Protein AF-A0A963ECD0-F1 (afdb_monomer_lite)

Structure (mmCIF, N/CA/C/O backbone):
data_AF-A0A963ECD0-F1
#
_entry.id   AF-A0A963ECD0-F1
#
loop_
_atom_site.group_PDB
_atom_site.id
_atom_site.type_symbol
_atom_site.label_atom_id
_atom_site.label_alt_id
_atom_site.label_comp_id
_atom_site.label_asym_id
_atom_site.label_entity_id
_atom_site.label_seq_id
_atom_site.pdbx_PDB_ins_code
_atom_site.Cartn_x
_atom_site.Cartn_y
_atom_site.Cartn_z
_atom_site.occupancy
_atom_site.B_iso_or_equiv
_atom_site.auth_seq_id
_atom_site.auth_comp_id
_atom_site.auth_asym_id
_atom_site.auth_atom_id
_atom_site.pdbx_PDB_model_num
ATOM 1 N N . MET A 1 1 ? 5.162 -23.073 -19.848 1.00 59.88 1 MET A N 1
ATOM 2 C CA . MET A 1 1 ? 5.578 -21.737 -19.357 1.00 59.88 1 MET A CA 1
ATOM 3 C C . MET A 1 1 ? 4.551 -20.652 -19.685 1.00 59.88 1 MET A C 1
ATOM 5 O O . MET A 1 1 ? 4.220 -19.897 -18.786 1.00 59.88 1 MET A O 1
ATOM 9 N N . LEU A 1 2 ? 3.978 -20.628 -20.901 1.00 69.50 2 LEU A N 1
ATOM 10 C CA . LEU A 1 2 ? 2.920 -19.679 -21.298 1.00 69.50 2 LEU A CA 1
ATOM 11 C C . LEU 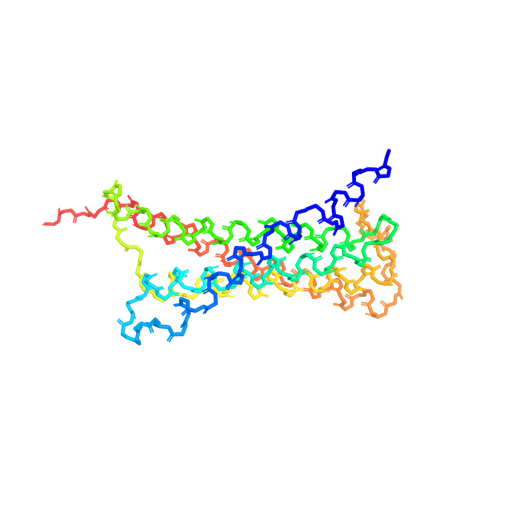A 1 2 ? 1.736 -19.631 -20.313 1.00 69.50 2 LEU A C 1
ATOM 13 O O . LEU A 1 2 ? 1.389 -18.556 -19.846 1.00 69.50 2 LEU A O 1
ATOM 17 N N . TRP A 1 3 ? 1.184 -20.775 -19.904 1.00 73.75 3 TRP A N 1
ATOM 18 C CA . TRP A 1 3 ? 0.010 -20.847 -19.016 1.00 73.75 3 TRP A CA 1
ATOM 19 C C . TRP A 1 3 ? 0.119 -20.038 -17.711 1.00 73.75 3 TRP A C 1
ATOM 21 O O . TRP A 1 3 ? -0.863 -19.447 -17.277 1.00 73.75 3 TRP A O 1
ATOM 31 N N . LEU A 1 4 ? 1.310 -19.962 -17.107 1.00 74.38 4 LEU A N 1
ATOM 32 C CA . LEU A 1 4 ? 1.540 -19.184 -15.883 1.00 74.38 4 LEU A CA 1
ATOM 33 C C . LEU A 1 4 ? 1.516 -17.674 -16.156 1.00 74.38 4 LEU A C 1
ATOM 35 O O . LEU A 1 4 ? 0.975 -16.915 -15.360 1.00 74.38 4 LEU A O 1
ATOM 39 N N . THR A 1 5 ? 2.044 -17.237 -17.300 1.00 69.69 5 THR A N 1
ATOM 40 C CA . THR A 1 5 ? 1.975 -15.835 -17.733 1.00 69.69 5 THR A CA 1
ATOM 41 C C . THR A 1 5 ? 0.533 -15.421 -18.012 1.00 69.69 5 THR A C 1
ATOM 43 O O . THR A 1 5 ? 0.104 -14.365 -17.560 1.00 69.69 5 THR A O 1
ATOM 46 N N . TRP A 1 6 ? -0.242 -16.282 -18.678 1.00 74.69 6 TRP A N 1
ATOM 47 C CA . TRP A 1 6 ? -1.670 -16.052 -18.910 1.00 74.69 6 TRP A CA 1
ATOM 48 C C . TRP A 1 6 ? -2.460 -16.004 -17.597 1.00 74.69 6 TRP A C 1
ATOM 50 O O . TRP A 1 6 ? -3.314 -15.140 -17.424 1.00 74.69 6 TRP A O 1
ATOM 60 N N . LEU A 1 7 ? -2.139 -16.872 -16.634 1.00 75.31 7 LEU A N 1
ATOM 61 C CA . LEU A 1 7 ? -2.738 -16.829 -15.299 1.00 75.31 7 LEU A CA 1
ATOM 62 C C . LEU A 1 7 ? -2.445 -15.500 -14.578 1.00 75.31 7 LEU A C 1
ATOM 64 O O . LEU A 1 7 ? -3.349 -14.938 -13.964 1.00 75.31 7 LEU A O 1
ATOM 68 N N . MET A 1 8 ? -1.216 -14.983 -14.672 1.00 70.25 8 MET A N 1
ATOM 69 C CA . MET A 1 8 ? -0.842 -13.692 -14.076 1.00 70.25 8 MET A CA 1
ATOM 70 C C . MET A 1 8 ? -1.506 -12.499 -14.775 1.00 70.25 8 MET A C 1
ATOM 72 O O . MET A 1 8 ? -1.932 -11.564 -14.105 1.00 70.25 8 MET A O 1
ATOM 76 N N . GLN A 1 9 ? -1.613 -12.531 -16.105 1.00 68.31 9 GLN A N 1
ATOM 77 C CA . GLN A 1 9 ? -2.217 -11.449 -16.886 1.00 68.31 9 GLN A CA 1
ATOM 78 C C . GLN A 1 9 ? -3.748 -11.420 -16.761 1.00 68.31 9 GLN A C 1
ATOM 80 O O . GLN A 1 9 ? -4.323 -10.352 -16.581 1.00 68.31 9 GLN A O 1
ATOM 85 N N . TYR A 1 10 ? -4.411 -12.580 -16.823 1.00 71.38 10 TYR A N 1
ATOM 86 C CA . TYR A 1 10 ? -5.871 -12.666 -16.968 1.00 71.38 10 TYR A CA 1
ATOM 87 C C . TYR A 1 10 ? -6.587 -13.317 -15.779 1.00 71.38 10 TYR A C 1
ATOM 89 O O . TYR A 1 10 ? -7.739 -12.991 -15.506 1.00 71.38 10 TYR A O 1
ATOM 97 N N . GLY A 1 11 ? -5.940 -14.239 -15.062 1.00 67.88 11 GLY A N 1
ATOM 98 C CA . GLY A 1 11 ? -6.617 -15.102 -14.089 1.00 67.88 11 GLY A CA 1
ATOM 99 C C . GLY A 1 11 ? -7.122 -14.363 -12.850 1.00 67.88 11 GLY A C 1
ATOM 100 O O . GLY A 1 11 ? -8.321 -14.328 -12.583 1.00 67.88 11 GLY A O 1
ATOM 101 N N . GLY A 1 12 ? -6.210 -13.766 -12.079 1.00 65.62 12 GLY A N 1
ATOM 102 C CA . GLY A 1 12 ? -6.556 -13.167 -10.782 1.00 65.62 12 GLY A CA 1
ATOM 103 C C . GLY A 1 12 ? -7.357 -11.863 -10.880 1.00 65.62 12 GLY A C 1
ATOM 104 O O . GLY A 1 12 ? -8.257 -11.626 -10.076 1.00 65.62 12 GLY A O 1
ATOM 105 N N . GLY A 1 13 ? -7.050 -11.022 -11.873 1.00 65.12 13 GLY A N 1
ATOM 106 C CA . GLY A 1 13 ? -7.646 -9.689 -12.020 1.00 65.12 13 GLY A CA 1
ATOM 107 C C . GLY A 1 13 ? -9.113 -9.714 -12.457 1.00 65.12 13 GLY A C 1
ATOM 108 O O . GLY A 1 13 ? -9.935 -8.992 -11.895 1.00 65.12 13 GLY A O 1
ATOM 109 N N . ILE A 1 14 ? -9.460 -10.578 -13.419 1.00 69.00 14 ILE A N 1
ATOM 110 C CA . ILE A 1 14 ? -10.826 -10.673 -13.960 1.00 69.00 14 ILE A CA 1
ATOM 111 C C . ILE A 1 14 ? -11.782 -11.271 -12.922 1.00 69.00 14 ILE A C 1
ATOM 113 O O . ILE A 1 14 ? -12.894 -10.777 -12.759 1.00 69.00 14 ILE A O 1
ATOM 117 N N . ALA A 1 15 ? -11.344 -12.285 -12.170 1.00 67.69 15 ALA A N 1
ATOM 118 C CA . ALA A 1 15 ? -12.173 -12.937 -11.156 1.00 67.69 15 ALA A CA 1
ATOM 119 C C . ALA A 1 15 ? -12.553 -12.009 -9.985 1.00 67.69 15 ALA A C 1
ATOM 121 O O . ALA A 1 15 ? -13.617 -12.170 -9.389 1.00 67.69 15 ALA A O 1
ATOM 122 N N . ALA A 1 16 ? -11.714 -11.021 -9.661 1.00 70.75 16 ALA A N 1
ATOM 123 C CA . ALA A 1 16 ? -11.987 -10.064 -8.589 1.00 70.75 16 ALA A CA 1
ATOM 124 C C . ALA A 1 16 ? -12.915 -8.909 -9.015 1.00 70.75 16 ALA A C 1
ATOM 126 O O . ALA A 1 16 ? -13.514 -8.257 -8.156 1.00 70.75 16 ALA A O 1
ATOM 127 N N . LEU A 1 17 ? -13.054 -8.657 -10.323 1.00 74.25 17 LEU A N 1
ATOM 128 C CA . LEU A 1 17 ? -13.824 -7.534 -10.864 1.00 74.25 17 LEU A CA 1
ATOM 129 C C . LEU A 1 17 ? -15.309 -7.564 -10.441 1.00 74.25 17 LEU A C 1
ATOM 131 O O . LEU A 1 17 ? -15.789 -6.539 -9.957 1.00 74.25 17 LEU A O 1
ATOM 135 N N . PRO A 1 18 ? -16.044 -8.697 -10.516 1.00 77.44 18 PRO A N 1
ATOM 136 C CA . PRO A 1 18 ? -17.441 -8.745 -10.080 1.00 77.44 18 PRO A CA 1
ATOM 137 C C . PRO A 1 18 ? -17.610 -8.420 -8.592 1.00 77.44 18 PRO A C 1
ATOM 139 O O . PRO A 1 18 ? -18.542 -7.713 -8.215 1.00 77.44 18 PRO A O 1
ATOM 142 N N . MET A 1 19 ? -16.681 -8.886 -7.749 1.00 73.12 19 MET A N 1
ATOM 143 C CA . MET A 1 19 ? -16.694 -8.603 -6.312 1.00 73.12 19 MET A CA 1
ATOM 144 C C . MET A 1 19 ? -16.448 -7.115 -6.037 1.00 73.12 19 MET A C 1
ATOM 146 O O . MET A 1 19 ? -17.155 -6.510 -5.236 1.00 73.12 19 MET A O 1
ATOM 150 N N . ALA A 1 20 ? -15.487 -6.499 -6.732 1.00 75.69 20 ALA A N 1
ATOM 151 C CA . ALA A 1 20 ? -15.221 -5.068 -6.610 1.00 75.69 20 ALA A CA 1
ATOM 152 C C . ALA A 1 20 ? -16.429 -4.219 -7.044 1.00 75.69 20 AL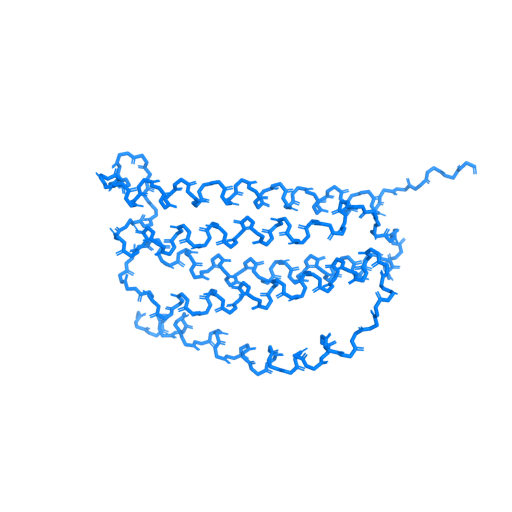A A C 1
ATOM 154 O O . ALA A 1 20 ? -16.804 -3.282 -6.339 1.00 75.69 20 ALA A O 1
ATOM 155 N N . LEU A 1 21 ? -17.079 -4.577 -8.159 1.00 78.44 21 LEU A N 1
ATOM 156 C CA . LEU A 1 21 ? -18.277 -3.892 -8.657 1.00 78.44 21 LEU A CA 1
ATOM 157 C C . LEU A 1 21 ? -19.453 -3.996 -7.673 1.00 78.44 21 LEU A C 1
ATOM 159 O O . LEU A 1 21 ? -20.139 -3.003 -7.435 1.00 78.44 21 LEU A O 1
ATOM 163 N N . ALA A 1 22 ? -19.647 -5.158 -7.041 1.00 79.19 22 ALA A N 1
ATOM 164 C CA . ALA A 1 22 ? -20.700 -5.368 -6.045 1.00 79.19 22 ALA A CA 1
ATOM 165 C C . ALA A 1 22 ? -20.537 -4.495 -4.784 1.00 79.19 22 ALA A C 1
ATOM 167 O O . ALA A 1 22 ? -21.517 -4.214 -4.094 1.00 79.19 22 ALA A O 1
ATOM 168 N N . LEU A 1 23 ? -19.318 -4.031 -4.485 1.00 78.38 23 LEU A N 1
ATOM 169 C CA . LEU A 1 23 ? -19.030 -3.185 -3.324 1.00 78.38 23 LEU A CA 1
ATOM 170 C C . LEU A 1 23 ? -19.241 -1.687 -3.590 1.00 78.38 23 LEU A C 1
ATOM 172 O O . LEU A 1 23 ? -19.362 -0.921 -2.634 1.00 78.38 23 LEU A O 1
ATOM 176 N N . ILE A 1 24 ? -19.337 -1.255 -4.854 1.00 75.88 24 ILE A N 1
ATOM 177 C CA . ILE A 1 24 ? -19.513 0.160 -5.228 1.00 75.88 24 ILE A CA 1
ATOM 178 C C . ILE A 1 24 ? -20.742 0.797 -4.541 1.00 75.88 24 ILE A C 1
ATOM 180 O O . ILE A 1 24 ? -20.579 1.849 -3.914 1.00 75.88 24 ILE A O 1
ATOM 184 N N . PRO A 1 25 ? -21.947 0.185 -4.545 1.00 73.25 25 PRO A N 1
ATOM 185 C CA . PRO A 1 25 ? -23.123 0.762 -3.884 1.00 73.25 25 PRO A CA 1
ATOM 186 C C . PRO A 1 25 ? -22.954 0.932 -2.365 1.00 73.25 25 PRO A C 1
ATOM 188 O O . PRO A 1 25 ? -23.494 1.873 -1.778 1.00 73.25 25 PRO A O 1
ATOM 191 N N . ALA A 1 26 ? -22.165 0.061 -1.721 1.00 73.12 26 ALA A N 1
ATOM 192 C CA . ALA A 1 26 ? -21.941 0.095 -0.276 1.00 73.12 26 ALA A CA 1
ATOM 193 C C . ALA A 1 26 ? -21.180 1.354 0.178 1.00 73.12 26 ALA A C 1
ATOM 195 O O . ALA A 1 26 ? -21.355 1.797 1.315 1.00 73.12 26 ALA A O 1
ATOM 196 N N . PHE A 1 27 ? -20.382 1.970 -0.702 1.00 70.00 27 PHE A N 1
ATOM 197 C CA . PHE A 1 27 ? -19.692 3.228 -0.407 1.00 70.00 27 PHE A CA 1
ATOM 198 C C . PHE A 1 27 ? -20.626 4.446 -0.442 1.00 70.00 27 PHE A C 1
ATOM 200 O O . PHE A 1 27 ? -20.435 5.371 0.348 1.00 70.00 27 PHE A O 1
ATOM 207 N N . PHE A 1 28 ? -21.664 4.436 -1.284 1.00 71.75 28 PHE A N 1
ATOM 208 C CA . PHE A 1 28 ? -22.615 5.549 -1.411 1.00 71.75 28 PHE A CA 1
ATOM 209 C C . PHE A 1 28 ? -23.706 5.552 -0.328 1.00 71.75 28 PHE A C 1
ATOM 211 O O . PH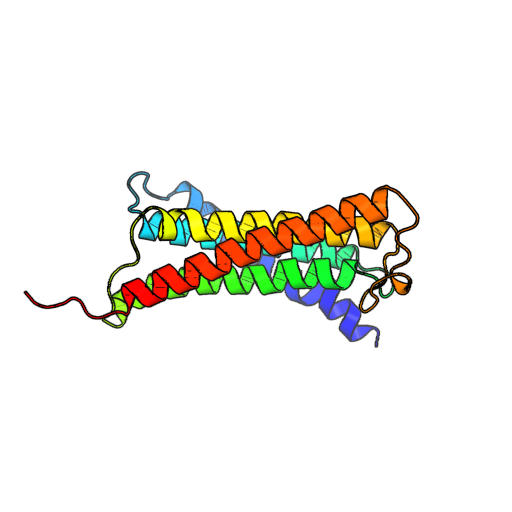E A 1 28 ? -24.190 6.616 0.051 1.00 71.75 28 PHE A O 1
ATOM 218 N N . GLY A 1 29 ? -24.059 4.387 0.228 1.00 64.50 29 GLY A N 1
ATOM 219 C CA . GLY A 1 29 ? -25.022 4.266 1.338 1.00 64.50 29 GLY A CA 1
ATOM 220 C C . GLY A 1 29 ? -24.426 4.476 2.739 1.00 64.50 29 GLY A C 1
ATOM 221 O O . GLY A 1 29 ? -25.121 4.364 3.752 1.00 64.50 29 GLY A O 1
ATOM 222 N N . ALA A 1 30 ? -23.123 4.739 2.837 1.00 66.31 30 ALA A N 1
ATOM 223 C CA . ALA A 1 30 ? -22.393 4.678 4.093 1.00 66.31 30 ALA A CA 1
ATOM 224 C C . ALA A 1 30 ? -22.628 5.927 4.976 1.00 66.31 30 ALA A C 1
ATOM 226 O O . ALA A 1 30 ? -22.327 7.054 4.586 1.00 66.31 30 ALA A O 1
ATOM 227 N N . ARG A 1 31 ? -23.116 5.744 6.218 1.00 65.88 31 ARG A N 1
ATOM 228 C CA . ARG A 1 31 ? -23.392 6.854 7.167 1.00 65.88 31 ARG A CA 1
ATOM 229 C C . ARG A 1 31 ? -22.173 7.773 7.388 1.00 65.88 31 ARG A C 1
ATOM 231 O O . ARG A 1 31 ? -21.054 7.274 7.550 1.00 65.88 31 ARG A O 1
ATOM 238 N N . LYS A 1 32 ? -22.418 9.095 7.462 1.00 62.84 32 LYS A N 1
ATOM 239 C CA . LYS A 1 32 ? -21.404 10.168 7.614 1.00 62.84 32 LYS A CA 1
ATOM 240 C C . LYS A 1 32 ? -20.733 10.223 9.001 1.00 62.84 32 LYS A C 1
ATOM 242 O O . LYS A 1 32 ? -19.549 10.546 9.085 1.00 62.84 32 LYS A O 1
ATOM 247 N N . ASN A 1 33 ? -21.438 9.837 10.068 1.00 65.69 33 ASN A N 1
ATOM 248 C CA . ASN A 1 33 ? -20.910 9.815 11.442 1.00 65.69 33 ASN A CA 1
ATOM 249 C C . ASN A 1 33 ? -20.281 8.457 11.780 1.00 65.69 33 ASN A C 1
ATOM 251 O O . ASN A 1 33 ? -20.813 7.682 12.568 1.00 65.69 33 ASN A O 1
ATOM 255 N N . ALA A 1 34 ? -19.162 8.159 11.124 1.00 74.00 34 ALA A N 1
ATOM 256 C CA . ALA A 1 34 ? -18.334 6.997 11.424 1.00 74.00 34 ALA A CA 1
ATOM 257 C C . ALA A 1 34 ? -17.261 7.356 12.464 1.00 74.00 34 ALA A C 1
ATOM 259 O O . ALA A 1 34 ? -16.591 8.386 12.326 1.00 74.00 34 ALA A O 1
ATOM 260 N N . ASP A 1 35 ? -17.086 6.497 13.467 1.00 86.44 35 ASP A N 1
ATOM 261 C CA . ASP A 1 35 ? -15.945 6.554 14.383 1.00 86.44 35 ASP A CA 1
ATOM 262 C C . ASP A 1 35 ? -14.619 6.203 13.673 1.00 86.44 35 ASP A C 1
ATOM 264 O O . ASP A 1 35 ? -14.605 5.794 12.507 1.00 86.44 35 ASP A O 1
ATOM 268 N N . ASP A 1 36 ? -13.491 6.375 14.368 1.00 86.06 36 ASP A N 1
ATOM 269 C CA . ASP A 1 36 ? -12.155 6.131 13.803 1.00 86.06 36 ASP A CA 1
ATOM 270 C C . ASP A 1 36 ? -11.966 4.700 13.285 1.00 86.06 36 ASP A C 1
ATOM 272 O O . ASP A 1 36 ? -11.310 4.504 12.261 1.00 86.06 36 ASP A O 1
ATOM 276 N N . LEU A 1 37 ? -12.575 3.708 13.942 1.00 90.38 37 LEU A N 1
ATOM 277 C CA . LEU A 1 37 ? -12.475 2.309 13.535 1.00 90.38 37 LEU A CA 1
ATOM 278 C C . LEU A 1 37 ? -13.167 2.086 12.188 1.00 90.38 37 LEU A C 1
ATOM 280 O O . LEU A 1 37 ? -12.576 1.514 11.273 1.00 90.38 37 LEU A O 1
ATOM 284 N N . ILE A 1 38 ? -14.412 2.547 12.057 1.00 90.56 38 ILE A N 1
ATOM 285 C CA . ILE A 1 38 ? -15.179 2.410 10.816 1.00 90.56 38 ILE A CA 1
ATOM 286 C C . ILE A 1 38 ? -14.480 3.178 9.688 1.00 90.56 38 ILE A C 1
ATOM 288 O O . ILE A 1 38 ? -14.424 2.695 8.557 1.00 90.56 38 ILE A O 1
ATOM 292 N N . ARG A 1 39 ? -13.911 4.357 9.975 1.00 90.69 39 ARG A N 1
ATOM 293 C CA . ARG A 1 39 ? -13.123 5.125 8.996 1.00 90.69 39 ARG A CA 1
ATOM 294 C C . ARG A 1 39 ? -11.890 4.356 8.531 1.00 90.69 39 ARG A C 1
ATOM 296 O O . ARG A 1 39 ? -11.655 4.298 7.327 1.00 90.69 39 ARG A O 1
ATOM 303 N N . ALA A 1 40 ? -11.148 3.744 9.451 1.00 94.12 40 ALA A N 1
ATOM 304 C CA . ALA A 1 40 ? -9.983 2.932 9.122 1.00 94.12 40 ALA A CA 1
ATOM 305 C C . ALA A 1 40 ? -10.362 1.712 8.265 1.00 94.12 40 ALA A C 1
ATOM 307 O O . ALA A 1 40 ? -9.750 1.478 7.228 1.00 94.12 40 ALA A O 1
ATOM 308 N N . GLN A 1 41 ? -11.423 0.987 8.632 1.00 94.19 41 GLN A N 1
ATOM 309 C CA . GLN A 1 41 ? -11.923 -0.171 7.875 1.00 94.19 41 GLN A CA 1
ATOM 310 C C . GLN A 1 41 ? -12.376 0.207 6.461 1.00 94.19 41 GLN A C 1
ATOM 312 O O . GLN A 1 41 ? -12.011 -0.460 5.496 1.00 94.19 41 GLN A O 1
ATOM 317 N N . ARG A 1 42 ? -13.140 1.301 6.323 1.00 91.50 42 ARG A N 1
ATOM 318 C CA . ARG A 1 42 ? -13.565 1.817 5.013 1.00 91.50 42 ARG A CA 1
ATOM 319 C C . ARG A 1 42 ? -12.373 2.250 4.168 1.00 91.50 42 ARG A C 1
ATOM 321 O O . ARG A 1 42 ? -12.350 1.952 2.980 1.00 91.50 42 ARG A O 1
ATOM 328 N N . SER A 1 43 ? -11.398 2.925 4.780 1.00 94.00 43 SER A N 1
ATOM 329 C CA . SER A 1 43 ? -10.163 3.338 4.108 1.00 94.00 43 SER A CA 1
ATOM 330 C C . SER A 1 43 ? -9.383 2.122 3.605 1.00 94.00 43 SER A C 1
ATOM 332 O O . SER A 1 43 ? -9.056 2.049 2.424 1.00 94.00 43 SER A O 1
ATOM 334 N N . ALA A 1 44 ? -9.176 1.118 4.462 1.00 96.31 44 ALA A N 1
ATOM 335 C CA . ALA A 1 44 ? -8.505 -0.127 4.105 1.00 96.31 44 ALA A CA 1
ATOM 336 C C . ALA A 1 44 ? -9.205 -0.854 2.946 1.00 96.31 44 ALA A C 1
ATOM 338 O O . ALA A 1 44 ? -8.545 -1.243 1.986 1.00 96.31 44 ALA A O 1
ATOM 339 N N . LEU A 1 45 ? -10.536 -0.981 2.992 1.00 93.38 45 LEU A N 1
ATOM 340 C CA . LEU A 1 45 ? -11.309 -1.606 1.917 1.00 93.38 45 LEU A CA 1
ATOM 341 C C . LEU A 1 45 ? -11.194 -0.825 0.602 1.00 93.38 45 LEU A C 1
ATOM 343 O O . LEU A 1 45 ? -10.910 -1.413 -0.437 1.00 93.38 45 LEU A O 1
ATOM 347 N N . PHE A 1 46 ? -11.390 0.494 0.649 1.00 92.88 46 PHE A N 1
ATOM 348 C CA . PHE A 1 46 ? -11.315 1.351 -0.532 1.00 92.88 46 PHE A CA 1
ATOM 349 C C . PHE A 1 46 ? -9.940 1.270 -1.202 1.00 92.88 46 PHE A C 1
ATOM 351 O O . PHE A 1 46 ? -9.840 0.978 -2.393 1.00 92.88 46 PHE A O 1
ATOM 358 N N . PHE A 1 47 ? -8.872 1.484 -0.433 1.00 95.75 47 PHE A N 1
ATOM 359 C CA . PHE A 1 47 ? -7.518 1.454 -0.971 1.00 95.75 47 PHE A CA 1
ATOM 360 C C . PHE A 1 47 ? -7.076 0.052 -1.383 1.00 95.75 47 PHE A C 1
ATOM 362 O O . PHE A 1 47 ? -6.290 -0.066 -2.317 1.00 95.75 47 PHE A O 1
ATOM 369 N N . SER A 1 48 ? -7.584 -1.002 -0.737 1.00 95.25 48 SER A N 1
ATOM 370 C CA . SER A 1 48 ? -7.369 -2.381 -1.179 1.00 95.25 48 SER A CA 1
ATOM 371 C C . SER A 1 48 ? -7.945 -2.594 -2.578 1.00 95.25 48 SER A C 1
ATOM 373 O O . SER A 1 48 ? -7.213 -2.995 -3.478 1.00 95.25 48 SER A O 1
ATOM 375 N N . ILE A 1 49 ? -9.213 -2.234 -2.804 1.00 92.06 49 ILE A N 1
ATOM 376 C CA . ILE A 1 49 ? -9.848 -2.346 -4.127 1.00 92.06 49 ILE A CA 1
ATOM 377 C C . ILE A 1 49 ? -9.063 -1.540 -5.170 1.00 92.06 49 ILE A C 1
ATOM 379 O O . ILE A 1 49 ? -8.778 -2.044 -6.256 1.00 92.06 49 ILE A O 1
ATOM 383 N N . LEU A 1 50 ? -8.672 -0.310 -4.826 1.00 92.81 50 LEU A N 1
ATOM 384 C CA . LEU A 1 50 ? -7.926 0.566 -5.723 1.00 92.81 50 LEU A CA 1
ATOM 385 C C . LEU A 1 50 ? -6.546 -0.006 -6.088 1.00 92.81 50 LEU A C 1
ATOM 387 O O . LEU A 1 50 ? -6.214 -0.089 -7.269 1.00 92.81 50 LEU A O 1
ATOM 391 N N . LEU A 1 51 ? -5.753 -0.430 -5.098 1.00 94.56 51 LEU A N 1
ATOM 392 C CA . LEU A 1 51 ? -4.437 -1.039 -5.321 1.00 94.56 51 LEU A CA 1
ATOM 393 C C . LEU A 1 51 ? -4.540 -2.352 -6.099 1.00 94.56 51 LEU A C 1
ATOM 395 O O . LEU A 1 51 ? -3.723 -2.587 -6.987 1.00 94.56 51 LEU A O 1
ATOM 399 N N . PHE A 1 52 ? -5.553 -3.173 -5.811 1.00 93.12 52 PHE A N 1
ATOM 400 C CA . PHE A 1 52 ? -5.779 -4.426 -6.525 1.00 93.12 52 PHE A CA 1
ATOM 401 C C . PHE A 1 52 ? -6.098 -4.157 -7.996 1.00 93.12 52 PHE A C 1
ATOM 403 O O . PHE A 1 52 ? -5.524 -4.792 -8.876 1.00 93.12 52 PHE A O 1
ATOM 410 N N . GLY A 1 53 ? -6.963 -3.173 -8.271 1.00 90.75 53 GLY A N 1
ATOM 411 C CA . GLY A 1 53 ? -7.278 -2.732 -9.629 1.00 90.75 53 GLY A CA 1
ATOM 412 C C . GLY A 1 53 ? -6.044 -2.222 -10.376 1.00 90.75 53 GLY A C 1
ATOM 413 O O . GLY A 1 53 ? -5.797 -2.642 -11.503 1.00 90.75 53 GLY A O 1
ATOM 414 N N . ILE A 1 54 ? -5.222 -1.387 -9.729 1.00 93.81 54 ILE A N 1
ATOM 415 C CA . ILE A 1 54 ? -3.949 -0.907 -10.292 1.00 93.81 54 ILE A CA 1
ATOM 416 C C . ILE A 1 54 ? -3.005 -2.080 -10.583 1.00 93.81 54 ILE A C 1
ATOM 418 O O . ILE A 1 54 ? -2.462 -2.168 -11.682 1.00 93.81 54 ILE A O 1
ATOM 422 N N . GLY A 1 55 ? -2.842 -3.006 -9.635 1.00 93.19 55 GLY A N 1
ATOM 423 C CA . GLY A 1 55 ? -2.045 -4.217 -9.819 1.00 93.19 55 GLY A CA 1
ATOM 424 C C . GLY A 1 55 ? -2.532 -5.041 -11.009 1.00 93.19 55 GLY A C 1
ATOM 425 O O . GLY A 1 55 ? -1.729 -5.412 -11.862 1.00 93.19 55 GLY A O 1
ATOM 426 N N . GLY A 1 56 ? -3.845 -5.258 -11.120 1.00 90.56 56 GLY A N 1
ATOM 427 C CA . GLY A 1 56 ? -4.475 -5.950 -12.243 1.00 90.56 56 GLY A CA 1
ATOM 428 C C . GLY A 1 56 ? -4.191 -5.283 -13.590 1.00 90.56 56 GLY A C 1
ATOM 429 O O . GLY A 1 56 ? -3.735 -5.957 -14.509 1.00 90.56 56 GLY A O 1
ATOM 430 N N . ILE A 1 57 ? -4.365 -3.959 -13.687 1.00 91.56 57 ILE A N 1
ATOM 431 C CA . ILE A 1 57 ? -4.060 -3.181 -14.903 1.00 91.56 57 ILE A CA 1
ATOM 432 C C . ILE A 1 57 ? -2.585 -3.342 -15.297 1.00 91.56 57 ILE A C 1
ATOM 434 O O . ILE A 1 57 ? -2.281 -3.639 -16.451 1.00 91.56 57 ILE A O 1
ATOM 438 N N . ILE A 1 58 ? -1.666 -3.219 -14.335 1.00 93.12 58 ILE A N 1
ATOM 439 C CA . ILE A 1 58 ? -0.225 -3.392 -14.571 1.00 93.12 58 ILE A CA 1
ATOM 440 C C . ILE A 1 58 ? 0.104 -4.820 -15.029 1.00 93.12 58 ILE A C 1
ATOM 442 O O . ILE A 1 58 ? 1.042 -5.014 -15.800 1.00 93.12 58 ILE A O 1
ATOM 446 N N . GLY A 1 59 ? -0.681 -5.820 -14.616 1.00 89.88 59 GLY A N 1
ATOM 447 C CA . GLY A 1 59 ? -0.543 -7.204 -15.074 1.00 89.88 59 GLY A CA 1
ATOM 448 C C . GLY A 1 59 ? -0.584 -7.326 -16.598 1.00 89.88 59 GLY A C 1
ATOM 449 O O . GLY A 1 59 ? 0.262 -8.004 -17.179 1.00 89.88 59 GLY A O 1
ATOM 450 N N . PHE A 1 60 ? -1.481 -6.590 -17.259 1.00 88.81 60 PHE A N 1
ATOM 451 C CA . PHE A 1 60 ? -1.574 -6.550 -18.725 1.00 88.81 60 PHE A CA 1
ATOM 452 C C . PHE A 1 60 ? -0.382 -5.855 -19.397 1.00 88.81 60 PHE A C 1
ATOM 454 O O . PHE A 1 60 ? -0.132 -6.072 -20.579 1.00 88.81 60 PHE A O 1
ATOM 461 N N . MET A 1 61 ? 0.376 -5.046 -18.654 1.00 89.94 61 MET A N 1
ATOM 462 C CA . MET A 1 61 ? 1.568 -4.348 -19.146 1.00 89.94 61 MET A CA 1
ATOM 463 C C . MET A 1 61 ? 2.845 -5.197 -19.026 1.00 89.94 61 MET A C 1
ATOM 465 O O . MET A 1 61 ? 3.919 -4.761 -19.446 1.00 89.94 61 MET A O 1
ATOM 469 N N . ILE A 1 62 ? 2.766 -6.399 -18.438 1.00 90.62 62 ILE A N 1
ATOM 470 C CA . ILE A 1 62 ? 3.926 -7.279 -18.271 1.00 90.62 62 ILE A CA 1
ATOM 471 C C . ILE A 1 62 ? 4.438 -7.730 -19.641 1.00 90.62 62 ILE A C 1
ATOM 473 O O . ILE A 1 62 ? 3.778 -8.480 -20.361 1.00 90.62 62 ILE A O 1
ATOM 477 N N . SER A 1 63 ? 5.673 -7.332 -19.942 1.00 86.19 63 SER A N 1
ATOM 478 C CA . SER A 1 63 ? 6.461 -7.807 -21.076 1.00 86.19 63 SER A CA 1
ATOM 479 C C . SER A 1 63 ? 7.893 -8.102 -20.617 1.00 86.19 63 SER A C 1
ATOM 481 O O . SER A 1 63 ? 8.505 -7.328 -19.880 1.00 86.19 63 SER A O 1
ATOM 483 N N . GLY A 1 64 ? 8.432 -9.258 -21.008 1.00 87.44 64 GLY A N 1
ATOM 484 C CA . GLY A 1 64 ? 9.765 -9.690 -20.576 1.00 87.44 64 GLY A CA 1
ATOM 485 C C . GLY A 1 64 ? 9.875 -9.971 -19.068 1.00 87.44 64 GLY A C 1
ATOM 486 O O . GLY A 1 64 ? 8.911 -10.364 -18.417 1.00 87.44 64 GLY A O 1
ATOM 487 N N . SER A 1 65 ? 11.082 -9.816 -18.512 1.00 89.62 65 SER A N 1
ATOM 488 C CA . SER A 1 65 ? 11.417 -10.149 -17.115 1.00 89.62 65 SER A CA 1
ATOM 489 C C . SER A 1 65 ? 11.949 -8.931 -16.340 1.00 89.62 65 SER A C 1
ATOM 491 O O . SER A 1 65 ? 12.998 -8.995 -15.699 1.00 89.62 65 SER A O 1
ATOM 493 N N . ASN A 1 66 ? 11.218 -7.820 -16.380 1.00 94.38 66 ASN A N 1
ATOM 494 C CA . ASN A 1 66 ? 11.595 -6.549 -15.751 1.00 94.38 66 ASN A CA 1
ATOM 495 C C . ASN A 1 66 ? 10.807 -6.275 -14.451 1.00 94.38 66 ASN A C 1
ATOM 497 O O . ASN A 1 66 ? 10.061 -7.130 -13.954 1.00 94.38 66 ASN A O 1
ATOM 501 N N . VAL A 1 67 ? 10.991 -5.081 -13.878 1.00 96.31 67 VAL A N 1
ATOM 502 C CA . VAL A 1 67 ? 10.324 -4.653 -12.638 1.00 96.31 67 VAL A CA 1
ATOM 503 C C . VAL A 1 67 ? 8.814 -4.369 -12.770 1.00 96.31 67 VAL A C 1
ATOM 505 O O . VAL A 1 67 ? 8.137 -4.189 -11.758 1.00 96.31 67 VAL A O 1
ATOM 508 N N . THR A 1 68 ? 8.229 -4.458 -13.968 1.00 96.44 68 THR A N 1
ATOM 509 C CA . THR A 1 68 ? 6.764 -4.442 -14.137 1.00 96.44 68 THR A CA 1
ATOM 510 C C . THR A 1 68 ? 6.111 -5.670 -13.489 1.00 96.44 68 THR A C 1
ATOM 512 O O . THR A 1 68 ? 5.009 -5.578 -12.951 1.00 96.44 68 THR A O 1
ATOM 515 N N . ILE A 1 69 ? 6.812 -6.812 -13.443 1.00 94.06 69 ILE A N 1
ATOM 516 C CA . ILE A 1 69 ? 6.347 -8.010 -12.722 1.00 94.06 69 ILE A CA 1
ATOM 517 C C . ILE A 1 69 ? 6.171 -7.714 -11.218 1.00 94.06 69 ILE A C 1
ATOM 519 O O . ILE A 1 69 ? 5.068 -7.926 -10.706 1.00 94.06 69 ILE A O 1
ATOM 523 N N . PRO A 1 70 ? 7.194 -7.209 -10.489 1.00 95.75 70 PRO A N 1
ATOM 524 C CA . PRO A 1 70 ? 7.005 -6.747 -9.122 1.00 95.75 70 PRO A CA 1
ATOM 525 C C . PRO A 1 70 ? 5.980 -5.641 -8.967 1.00 95.75 70 PRO A C 1
ATOM 527 O O . PRO A 1 70 ? 5.267 -5.685 -7.973 1.00 95.75 70 PRO A O 1
ATOM 530 N N . ALA A 1 71 ? 5.841 -4.709 -9.908 1.00 97.31 71 ALA A N 1
ATOM 531 C CA . ALA A 1 71 ? 4.788 -3.697 -9.826 1.00 97.31 71 ALA A CA 1
ATOM 532 C C . ALA A 1 71 ? 3.388 -4.337 -9.733 1.00 97.31 71 ALA A C 1
ATOM 534 O O . ALA A 1 71 ? 2.617 -4.023 -8.825 1.00 97.31 71 ALA A O 1
ATOM 535 N N . HIS A 1 72 ? 3.094 -5.300 -10.614 1.00 93.81 72 HIS A N 1
ATOM 536 C CA . HIS A 1 72 ? 1.824 -6.028 -10.638 1.00 93.81 72 HIS A CA 1
ATOM 537 C C . HIS A 1 72 ? 1.539 -6.764 -9.322 1.00 93.81 72 HIS A C 1
ATOM 539 O O . HIS A 1 72 ? 0.473 -6.585 -8.720 1.00 93.81 72 HIS A O 1
ATOM 545 N N . TYR A 1 73 ? 2.477 -7.598 -8.855 1.00 92.62 73 TYR A N 1
ATOM 546 C CA . TYR A 1 73 ? 2.212 -8.399 -7.662 1.00 92.62 73 TYR A CA 1
ATOM 547 C C . TYR A 1 73 ? 2.295 -7.576 -6.376 1.00 92.62 73 TYR A C 1
ATOM 549 O O . TYR A 1 73 ? 1.593 -7.915 -5.431 1.00 92.62 73 TYR A O 1
ATOM 557 N N . HIS A 1 74 ? 3.079 -6.491 -6.314 1.00 95.06 74 HIS A N 1
ATOM 558 C CA . HIS A 1 74 ? 3.001 -5.576 -5.174 1.00 95.06 74 HIS A CA 1
ATOM 559 C C . HIS A 1 74 ? 1.624 -4.922 -5.144 1.00 95.06 74 HIS A C 1
ATOM 561 O O . HIS A 1 74 ? 0.973 -5.014 -4.116 1.00 95.06 74 HIS A O 1
ATOM 567 N N . GLY A 1 75 ? 1.106 -4.392 -6.258 1.00 95.25 75 GLY A N 1
ATOM 568 C CA . GLY A 1 75 ? -0.261 -3.853 -6.294 1.00 95.25 75 GLY A CA 1
ATOM 569 C C . GLY A 1 75 ? -1.313 -4.867 -5.824 1.00 95.25 75 GLY A C 1
ATOM 570 O O . GLY A 1 75 ? -2.147 -4.558 -4.977 1.00 95.25 75 GLY A O 1
ATOM 571 N N . SER A 1 76 ? -1.212 -6.112 -6.295 1.00 92.31 76 SER A N 1
ATOM 572 C CA . SER A 1 76 ? -2.200 -7.164 -6.016 1.00 92.31 76 SER A CA 1
ATOM 573 C C . SER A 1 76 ? -2.088 -7.755 -4.601 1.00 92.31 76 SER A C 1
ATOM 575 O O . SER A 1 76 ? -3.073 -7.816 -3.869 1.00 92.31 76 SER A O 1
ATOM 577 N N . ILE A 1 77 ? -0.895 -8.184 -4.178 1.00 93.81 77 ILE A N 1
ATOM 578 C CA . ILE A 1 77 ? -0.679 -8.837 -2.873 1.00 93.81 77 ILE A CA 1
ATOM 579 C C . ILE A 1 77 ? -0.836 -7.826 -1.739 1.00 93.81 77 ILE A C 1
ATOM 581 O O . ILE A 1 77 ? -1.476 -8.115 -0.732 1.00 93.81 77 ILE A O 1
ATOM 585 N N . VAL A 1 78 ? -0.291 -6.620 -1.896 1.00 96.00 78 VAL A N 1
ATOM 586 C CA . VAL A 1 78 ? -0.387 -5.577 -0.868 1.00 96.00 78 VAL A CA 1
ATOM 587 C C . VAL A 1 78 ? -1.827 -5.106 -0.700 1.00 96.00 78 VAL A C 1
ATOM 589 O O . VAL A 1 78 ? -2.240 -4.821 0.423 1.00 96.00 78 VAL A O 1
ATOM 592 N N . ALA A 1 79 ? -2.622 -5.073 -1.772 1.00 95.56 79 ALA A N 1
ATOM 593 C CA . ALA A 1 79 ? -4.053 -4.834 -1.655 1.00 95.56 79 ALA A CA 1
ATOM 594 C C . ALA A 1 79 ? -4.740 -5.870 -0.757 1.00 95.56 79 ALA A C 1
ATOM 596 O O . ALA A 1 79 ? -5.531 -5.496 0.112 1.00 95.56 79 ALA A O 1
ATOM 597 N N . VAL A 1 80 ? -4.413 -7.155 -0.918 1.00 95.00 80 VAL A N 1
ATOM 598 C CA . VAL A 1 80 ? -4.927 -8.226 -0.051 1.00 95.00 80 VAL A CA 1
ATOM 599 C C . VAL A 1 80 ? -4.458 -8.017 1.392 1.00 95.00 80 VAL A C 1
ATOM 601 O O . VAL A 1 80 ? -5.274 -8.056 2.311 1.00 95.00 80 VAL A O 1
ATOM 604 N N . THR A 1 81 ? -3.180 -7.692 1.603 1.00 97.31 81 THR A N 1
ATOM 605 C CA . THR A 1 81 ? -2.640 -7.339 2.927 1.00 97.31 81 THR A CA 1
ATOM 606 C C . THR A 1 81 ? -3.414 -6.189 3.572 1.00 97.31 81 THR A C 1
ATOM 608 O O . THR A 1 81 ? -3.776 -6.272 4.744 1.00 97.31 81 THR A O 1
ATOM 611 N N . LEU A 1 82 ? -3.722 -5.132 2.819 1.00 97.94 82 LEU A N 1
ATOM 612 C CA . LEU A 1 82 ? -4.466 -3.981 3.321 1.00 97.94 82 LEU A CA 1
ATOM 613 C C . LEU A 1 82 ? -5.917 -4.340 3.681 1.00 97.94 82 LEU A C 1
ATOM 615 O O . LEU A 1 82 ? -6.417 -3.886 4.711 1.00 97.94 82 LEU A O 1
ATOM 619 N N . ALA A 1 83 ? -6.575 -5.208 2.905 1.00 96.25 83 ALA A N 1
ATOM 620 C CA . ALA A 1 83 ? -7.880 -5.755 3.282 1.00 96.25 83 ALA A CA 1
ATOM 621 C C . ALA A 1 83 ? -7.797 -6.529 4.606 1.00 96.25 83 ALA A C 1
ATOM 623 O O . ALA A 1 83 ? -8.606 -6.295 5.506 1.00 96.25 83 ALA A O 1
ATOM 624 N N . PHE A 1 84 ? -6.783 -7.386 4.770 1.00 97.88 84 PHE A N 1
ATOM 625 C CA . PHE A 1 84 ? -6.556 -8.108 6.023 1.00 97.88 84 PHE A CA 1
ATOM 626 C C . PHE A 1 84 ? -6.273 -7.173 7.200 1.00 97.88 84 PHE A C 1
ATOM 628 O O . PHE A 1 84 ? -6.791 -7.416 8.286 1.00 97.88 84 PHE A O 1
ATOM 635 N N . MET A 1 85 ? -5.539 -6.072 7.012 1.00 98.31 85 MET A N 1
ATOM 636 C CA . MET A 1 85 ? -5.367 -5.058 8.062 1.00 98.31 85 MET A CA 1
ATOM 637 C C . MET A 1 85 ? -6.721 -4.494 8.525 1.00 98.31 85 MET A C 1
ATOM 639 O O . MET A 1 85 ? -6.984 -4.416 9.728 1.00 98.31 85 MET A O 1
ATOM 643 N N . GLY A 1 86 ? -7.616 -4.173 7.584 1.00 97.31 86 GLY A N 1
ATOM 644 C CA . GLY A 1 86 ? -8.987 -3.753 7.888 1.00 97.31 86 GLY A CA 1
ATOM 645 C C . GLY A 1 86 ? -9.796 -4.824 8.633 1.00 97.31 86 GLY A C 1
ATOM 646 O O . GLY A 1 86 ? -10.489 -4.511 9.606 1.00 97.31 86 GLY A O 1
ATOM 647 N N . VAL A 1 87 ? -9.667 -6.094 8.230 1.00 97.38 87 VAL A N 1
ATOM 648 C CA . VAL A 1 87 ? -10.294 -7.241 8.912 1.00 97.38 87 VAL A CA 1
ATOM 649 C C . VAL A 1 87 ? -9.755 -7.406 10.330 1.00 97.38 87 VAL A C 1
ATOM 651 O O . VAL A 1 87 ? -10.545 -7.596 11.248 1.00 97.38 87 VAL A O 1
ATOM 654 N N . ILE A 1 88 ? -8.448 -7.270 10.555 1.00 98.00 88 ILE A N 1
ATOM 655 C CA . ILE A 1 88 ? -7.858 -7.344 11.898 1.00 98.00 88 ILE A CA 1
ATOM 656 C C . ILE A 1 88 ? -8.417 -6.240 12.792 1.00 98.00 88 ILE A C 1
ATOM 658 O O . ILE A 1 88 ? -8.850 -6.518 13.910 1.00 98.00 88 ILE A O 1
ATOM 662 N N . TYR A 1 89 ? -8.510 -5.006 12.291 1.00 97.19 89 TYR A N 1
ATOM 663 C CA . TYR A 1 89 ? -9.144 -3.919 13.038 1.00 97.19 89 TYR A CA 1
ATOM 664 C C . TYR A 1 89 ? -10.597 -4.245 13.408 1.00 97.19 89 TYR A C 1
ATOM 666 O O . TYR A 1 89 ? -11.051 -3.918 14.503 1.00 97.19 89 TYR A O 1
ATOM 674 N N . HIS A 1 90 ? -11.331 -4.913 12.517 1.00 95.69 90 HIS A N 1
ATOM 675 C CA . HIS A 1 90 ? -12.687 -5.389 12.780 1.00 95.69 90 HIS A CA 1
ATOM 676 C C . HIS A 1 90 ? -12.759 -6.549 13.784 1.00 95.69 90 HIS A C 1
ATOM 678 O O . HIS A 1 90 ? -13.681 -6.589 14.604 1.00 95.69 90 HIS A O 1
ATOM 684 N N . ALA A 1 91 ? -11.811 -7.481 13.724 1.00 97.12 91 ALA A N 1
ATOM 685 C CA . ALA A 1 91 ? -11.797 -8.706 14.511 1.00 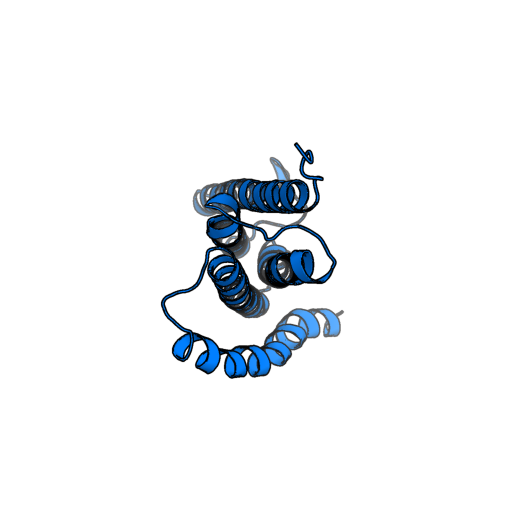97.12 91 ALA A CA 1
ATOM 686 C C . ALA A 1 91 ? -11.371 -8.474 15.964 1.00 97.12 91 ALA A C 1
ATOM 688 O O . ALA A 1 91 ? -11.984 -9.054 16.853 1.00 97.12 91 ALA A O 1
ATOM 689 N N . LEU A 1 92 ? -10.393 -7.597 16.221 1.00 96.50 92 LEU A N 1
ATOM 690 C CA . LEU A 1 92 ? -9.846 -7.334 17.563 1.00 96.50 92 LEU A CA 1
ATOM 691 C C . LEU A 1 92 ? -10.917 -7.173 18.666 1.00 96.50 92 LEU A C 1
ATOM 693 O O . LEU A 1 92 ? -10.891 -7.958 19.616 1.00 96.50 92 LEU A O 1
ATOM 697 N N . PRO A 1 93 ? -11.904 -6.259 18.554 1.00 93.94 93 PRO A N 1
ATOM 698 C CA . PRO A 1 93 ? -12.938 -6.112 19.582 1.00 93.94 93 PRO A CA 1
ATOM 699 C C . PRO A 1 93 ? -13.892 -7.310 19.699 1.00 93.94 93 PRO A C 1
ATOM 701 O O . PRO A 1 93 ? -14.527 -7.483 20.733 1.00 93.94 93 PRO A O 1
ATOM 704 N N . ARG A 1 94 ? -14.010 -8.144 18.660 1.00 95.00 94 ARG A N 1
ATOM 705 C CA . ARG A 1 94 ? -14.888 -9.330 18.652 1.00 95.00 94 ARG A CA 1
ATOM 706 C C . ARG A 1 94 ? -14.259 -10.536 19.334 1.00 95.00 94 ARG A C 1
ATOM 708 O O . ARG A 1 94 ? -14.982 -11.418 19.776 1.00 95.00 94 ARG A O 1
ATOM 715 N N . ILE A 1 95 ? -12.933 -10.561 19.423 1.00 95.44 95 ILE A N 1
ATOM 716 C CA . ILE A 1 95 ? -12.169 -11.634 20.072 1.00 95.44 95 ILE A CA 1
ATOM 717 C C . ILE A 1 95 ? -11.662 -11.226 21.465 1.00 95.44 95 ILE A C 1
ATOM 719 O O . ILE A 1 95 ? -10.773 -11.869 22.010 1.00 95.44 95 ILE A O 1
ATOM 723 N N . GLY A 1 96 ? -12.223 -10.158 22.045 1.00 93.94 96 GLY A N 1
ATOM 724 C CA . GLY A 1 96 ? -11.958 -9.743 23.426 1.00 93.94 96 GLY A CA 1
ATOM 725 C C . GLY A 1 96 ? -10.819 -8.737 23.618 1.00 93.94 96 GLY A C 1
ATOM 726 O O . GLY A 1 96 ? -10.513 -8.399 24.759 1.00 93.94 96 GLY A O 1
ATOM 727 N N . PHE A 1 97 ? -10.207 -8.222 22.546 1.00 95.75 97 PHE A N 1
ATOM 728 C CA . PHE A 1 97 ? -9.231 -7.131 22.646 1.00 95.75 97 PHE A CA 1
ATOM 729 C C . PHE A 1 97 ? -9.897 -5.756 22.611 1.00 95.75 97 PHE A C 1
ATOM 731 O O . PHE A 1 97 ? -11.089 -5.608 22.340 1.00 95.75 97 PHE A O 1
ATOM 738 N N . ARG A 1 98 ? -9.119 -4.705 22.878 1.00 93.50 98 ARG A N 1
ATOM 739 C CA . ARG A 1 98 ? -9.633 -3.337 22.816 1.00 93.50 98 ARG A CA 1
ATOM 740 C C . ARG A 1 98 ? -9.884 -2.914 21.373 1.00 93.50 98 ARG A C 1
ATOM 742 O O . ARG A 1 98 ? -9.280 -3.408 20.422 1.00 93.50 98 ARG A O 1
ATOM 749 N N . LYS A 1 99 ? -10.780 -1.945 21.213 1.00 94.12 99 LYS A N 1
ATOM 750 C CA . LYS A 1 99 ? -11.067 -1.318 19.925 1.00 94.12 99 LYS A CA 1
ATOM 751 C C . LYS A 1 99 ? -9.872 -0.464 19.466 1.00 94.12 99 LYS A C 1
ATOM 753 O O . LYS A 1 99 ? -9.505 0.457 20.196 1.00 94.12 99 LYS A O 1
ATOM 758 N N . PRO A 1 100 ? -9.319 -0.679 18.256 1.00 94.88 100 PRO A N 1
ATOM 759 C CA . PRO A 1 100 ? -8.379 0.264 17.653 1.00 94.88 100 PRO A CA 1
ATOM 760 C C . PRO A 1 100 ? -9.000 1.662 17.539 1.00 94.88 100 PRO A C 1
ATOM 762 O O . PRO A 1 100 ? -10.111 1.807 17.024 1.00 94.88 100 PRO A O 1
ATOM 765 N N . SER A 1 101 ? -8.303 2.689 18.022 1.00 91.50 101 SER A N 1
ATOM 766 C CA . SER A 1 101 ? -8.820 4.061 18.072 1.00 91.50 101 SER A CA 1
ATOM 767 C C . SER A 1 101 ? -7.719 5.108 17.882 1.00 91.50 101 SER A C 1
ATOM 769 O O . SER A 1 101 ? -6.523 4.809 17.964 1.00 91.50 101 SER A O 1
ATOM 771 N N . GLY A 1 102 ? -8.134 6.347 17.608 1.00 93.06 102 GLY A N 1
ATOM 772 C CA . GLY A 1 102 ? -7.254 7.498 17.468 1.00 93.06 102 GLY A CA 1
ATOM 773 C C . GLY A 1 102 ? -6.674 7.686 16.066 1.00 93.06 102 GLY A C 1
ATOM 774 O O . GLY A 1 102 ? -6.840 6.868 15.155 1.00 93.06 102 GLY A O 1
ATOM 775 N N . ALA A 1 103 ? -5.943 8.793 15.904 1.00 93.75 103 ALA A N 1
ATOM 776 C CA . ALA A 1 103 ? -5.418 9.239 14.615 1.00 93.75 103 ALA A CA 1
ATOM 777 C C . ALA A 1 103 ? -4.511 8.200 13.934 1.00 93.75 103 ALA A C 1
ATOM 779 O O . ALA A 1 103 ? -4.586 8.038 12.718 1.00 93.75 103 ALA A O 1
ATOM 780 N N . MET A 1 104 ? -3.705 7.457 14.704 1.00 94.81 104 MET A N 1
ATOM 781 C CA . MET A 1 104 ? -2.837 6.409 14.152 1.00 94.81 104 MET A CA 1
ATOM 782 C C . MET A 1 104 ? -3.659 5.342 13.425 1.00 94.81 104 MET A C 1
ATOM 784 O O . MET A 1 104 ? -3.400 5.086 12.257 1.00 94.81 104 MET A O 1
ATOM 788 N N . ALA A 1 105 ? -4.690 4.783 14.070 1.00 95.69 105 ALA A N 1
ATOM 789 C CA . ALA A 1 105 ? -5.556 3.776 13.456 1.00 95.69 105 ALA A CA 1
ATOM 790 C C . ALA A 1 105 ? -6.297 4.336 12.233 1.00 95.69 105 ALA A C 1
ATOM 792 O O . ALA A 1 105 ? -6.405 3.669 11.208 1.00 95.69 105 ALA A O 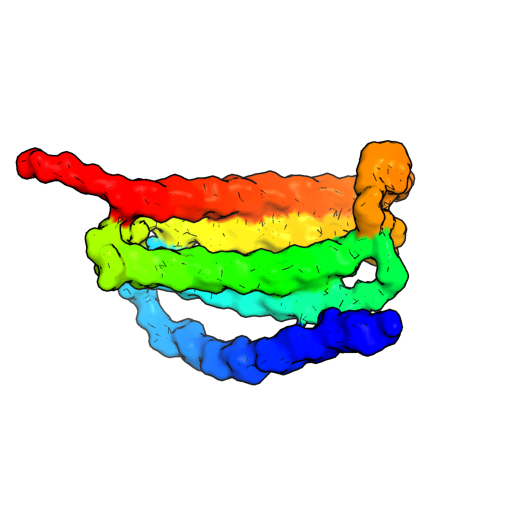1
ATOM 793 N N . ARG A 1 106 ? -6.769 5.587 12.319 1.00 94.62 106 ARG A N 1
ATOM 794 C CA . ARG A 1 106 ? -7.507 6.248 11.236 1.00 94.62 106 ARG A CA 1
ATOM 795 C C . ARG A 1 106 ? -6.662 6.464 9.978 1.00 94.62 106 ARG A C 1
ATOM 797 O O . ARG A 1 106 ? -7.161 6.234 8.879 1.00 94.62 106 ARG A O 1
ATOM 804 N N . PHE A 1 107 ? -5.432 6.957 10.123 1.00 96.94 107 PHE A N 1
ATOM 805 C CA . PHE A 1 107 ? -4.581 7.330 8.986 1.00 96.94 107 PHE A CA 1
ATOM 806 C C . PHE A 1 107 ? -3.690 6.194 8.487 1.00 96.94 107 PHE A C 1
ATOM 808 O O . PHE A 1 107 ? -3.259 6.240 7.336 1.00 96.94 107 PHE A O 1
ATOM 815 N N . GLN A 1 108 ? -3.444 5.172 9.308 1.00 98.19 108 GLN A N 1
ATOM 816 C CA . GLN A 1 108 ? -2.590 4.040 8.959 1.00 98.19 108 GLN A CA 1
ATOM 817 C C . GLN A 1 108 ? -2.924 3.422 7.587 1.00 98.19 108 GLN A C 1
ATOM 819 O O . GLN A 1 108 ? -1.994 3.321 6.780 1.00 98.19 108 GLN A O 1
ATOM 824 N N . PRO A 1 109 ? -4.191 3.080 7.258 1.00 98.00 109 PRO A N 1
ATOM 825 C CA . PRO A 1 109 ? -4.505 2.466 5.969 1.00 98.00 109 PRO A CA 1
ATOM 826 C C . PRO A 1 109 ? -4.155 3.371 4.787 1.00 98.00 109 PRO A C 1
ATOM 828 O O . PRO A 1 109 ? -3.593 2.906 3.800 1.00 98.00 109 PRO A O 1
ATOM 831 N N . SER A 1 110 ? -4.430 4.673 4.907 1.00 98.00 110 SER A N 1
ATOM 832 C CA . SER A 1 110 ? -4.158 5.654 3.853 1.00 98.00 110 SER A CA 1
ATOM 833 C C . SER A 1 110 ? -2.660 5.899 3.665 1.00 98.00 110 SER A C 1
ATOM 835 O O . SER A 1 110 ? -2.209 6.021 2.533 1.00 98.00 110 SER A O 1
ATOM 837 N N . ILE A 1 111 ? -1.878 5.946 4.752 1.00 98.56 111 ILE A N 1
ATOM 838 C CA . ILE A 1 111 ? -0.413 6.096 4.692 1.00 98.56 111 ILE A CA 1
ATOM 839 C C . ILE A 1 111 ? 0.207 4.871 4.018 1.00 98.56 111 ILE A C 1
ATOM 841 O O . ILE A 1 111 ? 1.009 5.012 3.096 1.00 98.56 111 ILE A O 1
ATOM 845 N N . TYR A 1 112 ? -0.201 3.672 4.448 1.00 98.62 112 TYR A N 1
ATOM 846 C CA . TYR A 1 112 ? 0.267 2.422 3.855 1.00 98.62 112 TYR A CA 1
ATOM 847 C C . TYR A 1 112 ? -0.063 2.363 2.362 1.00 98.62 112 TYR A C 1
ATOM 849 O O . TYR A 1 112 ? 0.817 2.106 1.542 1.00 98.62 112 TYR A O 1
ATOM 857 N N . ALA A 1 113 ? -1.312 2.670 2.005 1.00 98.12 113 ALA A N 1
ATOM 858 C CA . ALA A 1 113 ? -1.768 2.672 0.625 1.00 98.12 113 ALA A CA 1
ATOM 859 C C . ALA A 1 113 ? -1.036 3.700 -0.240 1.00 98.12 113 ALA A C 1
ATOM 861 O O . ALA A 1 113 ? -0.575 3.349 -1.319 1.00 98.12 113 ALA A O 1
ATOM 862 N N . ALA A 1 114 ? -0.883 4.943 0.225 1.00 98.31 114 ALA A N 1
ATOM 863 C CA . ALA A 1 114 ? -0.205 5.994 -0.531 1.00 98.31 114 ALA A CA 1
ATOM 864 C C . ALA A 1 114 ? 1.260 5.636 -0.822 1.00 98.31 114 ALA A C 1
ATOM 866 O O . ALA A 1 114 ? 1.714 5.775 -1.959 1.00 98.31 114 ALA A O 1
ATOM 867 N N . GLY A 1 115 ? 1.976 5.108 0.177 1.00 98.62 115 GLY A N 1
ATOM 868 C CA . GLY A 1 115 ? 3.336 4.608 -0.018 1.00 98.62 115 GLY A CA 1
ATOM 869 C C . GLY A 1 115 ? 3.390 3.482 -1.048 1.00 98.62 115 GLY A C 1
ATOM 870 O O . GLY A 1 115 ? 4.207 3.509 -1.963 1.00 98.62 115 GLY A O 1
ATOM 871 N N . GLN A 1 116 ? 2.459 2.532 -0.967 1.00 98.31 116 GLN A N 1
ATOM 872 C CA . GLN A 1 116 ? 2.399 1.397 -1.887 1.00 98.31 116 GLN A CA 1
ATOM 873 C C . GLN A 1 116 ? 1.996 1.793 -3.309 1.00 98.31 116 GLN A C 1
ATOM 875 O O . GLN A 1 116 ? 2.559 1.270 -4.263 1.00 98.31 116 GLN A O 1
ATOM 880 N N . MET A 1 117 ? 1.094 2.761 -3.480 1.00 98.19 117 MET A N 1
ATOM 881 C CA . MET A 1 117 ? 0.764 3.309 -4.797 1.00 98.19 117 MET A CA 1
ATOM 882 C C . MET A 1 117 ? 1.991 3.978 -5.420 1.00 98.19 117 MET A C 1
ATOM 884 O O . MET A 1 117 ? 2.331 3.672 -6.559 1.00 98.19 117 MET A O 1
ATOM 888 N N . MET A 1 118 ? 2.703 4.821 -4.665 1.00 98.56 118 MET A N 1
ATOM 889 C CA . MET A 1 118 ? 3.952 5.438 -5.124 1.00 98.56 118 MET A CA 1
ATOM 890 C C . MET A 1 118 ? 5.014 4.380 -5.469 1.00 98.56 118 MET A C 1
ATOM 892 O O . MET A 1 118 ? 5.664 4.473 -6.510 1.00 98.56 118 MET A O 1
ATOM 896 N N . HIS A 1 119 ? 5.143 3.341 -4.639 1.00 98.50 119 HIS A N 1
ATOM 897 C CA . HIS A 1 119 ? 6.064 2.227 -4.853 1.00 98.50 119 HIS A CA 1
ATOM 898 C C . HIS A 1 119 ? 5.769 1.478 -6.162 1.00 98.50 119 HIS A C 1
ATOM 900 O O . HIS A 1 119 ? 6.650 1.302 -7.004 1.00 98.50 119 HIS A O 1
ATOM 906 N N . VAL A 1 120 ? 4.508 1.080 -6.352 1.00 98.19 120 VAL A N 1
ATOM 907 C CA . VAL A 1 120 ? 4.021 0.343 -7.524 1.00 98.19 120 VAL A CA 1
ATOM 908 C C . VAL A 1 120 ? 4.137 1.177 -8.799 1.00 98.19 120 VAL A C 1
ATOM 910 O O . VAL A 1 120 ? 4.573 0.652 -9.821 1.00 98.19 120 VAL A O 1
ATOM 913 N N . ILE A 1 121 ? 3.809 2.470 -8.746 1.00 98.12 121 ILE A N 1
ATOM 914 C CA . ILE A 1 121 ? 3.943 3.381 -9.891 1.00 98.12 121 ILE A CA 1
ATOM 915 C C . ILE A 1 121 ? 5.417 3.549 -10.275 1.00 98.12 121 ILE A C 1
ATOM 917 O O . ILE A 1 121 ? 5.749 3.452 -11.455 1.00 98.12 121 ILE A O 1
ATOM 921 N N . GLY A 1 122 ? 6.314 3.726 -9.299 1.00 98.00 122 GLY A N 1
ATOM 922 C CA . GLY A 1 122 ? 7.755 3.804 -9.549 1.00 98.00 122 GLY A CA 1
ATOM 923 C C . GLY A 1 122 ? 8.313 2.532 -10.201 1.00 98.00 122 GLY A C 1
ATOM 924 O O . GLY A 1 122 ? 9.087 2.614 -11.157 1.00 98.00 122 GLY A O 1
ATOM 925 N N . LEU A 1 123 ? 7.871 1.349 -9.754 1.00 97.69 123 LEU A N 1
ATOM 926 C CA . LEU A 1 123 ? 8.215 0.068 -10.387 1.00 97.69 123 LEU A CA 1
ATOM 927 C C . LEU A 1 123 ? 7.654 -0.047 -11.811 1.00 97.69 123 LEU A C 1
ATOM 929 O O . LEU A 1 123 ? 8.375 -0.430 -12.724 1.00 97.69 123 LEU A O 1
ATOM 933 N N . ALA A 1 124 ? 6.379 0.278 -12.028 1.00 97.38 124 ALA A N 1
ATOM 934 C CA . ALA A 1 124 ? 5.766 0.175 -13.352 1.00 97.38 124 ALA A CA 1
ATOM 935 C C . ALA A 1 124 ? 6.440 1.119 -14.359 1.00 97.38 124 ALA A C 1
ATOM 937 O O . ALA A 1 124 ? 6.737 0.716 -15.484 1.00 97.38 124 ALA A O 1
ATOM 938 N N . TRP A 1 125 ? 6.739 2.350 -13.934 1.00 97.44 125 TRP A N 1
ATOM 939 C CA . TRP A 1 125 ? 7.446 3.331 -14.750 1.00 97.44 125 TRP A CA 1
ATOM 940 C C . TRP A 1 125 ? 8.856 2.838 -15.092 1.00 97.44 125 TRP A C 1
ATOM 942 O O . TRP A 1 125 ? 9.171 2.678 -16.270 1.00 97.44 125 TRP A O 1
ATOM 952 N N . SER A 1 126 ? 9.689 2.519 -14.099 1.00 96.38 126 SER A N 1
ATOM 953 C CA . SER A 1 126 ? 11.049 2.004 -14.344 1.00 96.38 126 SER A CA 1
ATOM 954 C C . SER A 1 126 ? 11.056 0.727 -15.200 1.00 96.38 126 SER A C 1
ATOM 956 O O . SER A 1 126 ? 11.932 0.550 -16.050 1.00 96.38 126 SER A O 1
ATOM 958 N N . GLY A 1 127 ? 10.054 -0.140 -15.036 1.00 95.81 127 GLY A N 1
ATOM 959 C CA . GLY A 1 127 ? 9.861 -1.343 -15.843 1.00 95.81 127 GLY A CA 1
ATOM 960 C C . GLY A 1 127 ? 9.596 -1.041 -17.317 1.00 95.81 127 GLY A C 1
ATOM 961 O O . GLY A 1 127 ? 10.164 -1.711 -18.179 1.00 95.81 127 GLY A O 1
ATOM 962 N N . GLY A 1 128 ? 8.839 0.021 -17.613 1.00 94.69 128 GLY A N 1
ATOM 963 C CA . GLY A 1 128 ? 8.645 0.540 -18.973 1.00 94.69 128 GLY A CA 1
ATOM 964 C C . GLY A 1 128 ? 9.941 0.999 -19.653 1.00 94.69 128 GLY A C 1
ATOM 965 O O . GLY A 1 128 ? 10.055 0.905 -20.870 1.00 94.69 128 GLY A O 1
ATOM 966 N N . TYR A 1 129 ? 10.951 1.397 -18.871 1.00 94.69 129 TYR A N 1
ATOM 967 C CA . TYR A 1 129 ? 12.310 1.705 -19.346 1.00 94.69 129 TYR A CA 1
ATOM 968 C C . TYR A 1 129 ? 13.267 0.501 -19.268 1.00 94.69 129 TYR A C 1
ATOM 970 O O . TYR A 1 129 ? 14.482 0.646 -19.424 1.00 94.69 129 TYR A O 1
ATOM 978 N N . GLY A 1 130 ? 12.745 -0.703 -19.016 1.00 93.81 130 GLY A N 1
ATOM 979 C CA . GLY A 1 130 ? 13.508 -1.948 -19.062 1.00 93.81 130 GLY A CA 1
ATOM 980 C C . GLY A 1 130 ? 14.370 -2.234 -17.831 1.00 93.81 130 GLY A C 1
ATOM 981 O O . GLY A 1 130 ? 15.261 -3.081 -17.918 1.00 93.81 130 GLY A O 1
ATOM 982 N N . VAL A 1 131 ? 14.129 -1.574 -16.689 1.00 95.69 131 VAL A N 1
ATOM 983 C CA . VAL A 1 131 ? 14.847 -1.893 -15.441 1.00 95.69 131 VAL A CA 1
ATOM 984 C C . VAL A 1 131 ? 14.573 -3.344 -15.051 1.00 95.69 131 VAL A C 1
ATOM 986 O O . VAL A 1 131 ? 13.429 -3.772 -14.896 1.00 95.69 131 VAL A O 1
ATOM 989 N N . GLN A 1 132 ? 15.635 -4.134 -14.923 1.00 95.25 132 GLN A N 1
ATOM 990 C CA . GLN A 1 132 ? 15.508 -5.564 -14.666 1.00 95.25 132 GLN A CA 1
ATOM 991 C C . GLN A 1 132 ? 15.135 -5.832 -13.209 1.00 95.25 132 GLN A C 1
ATOM 993 O O . GLN A 1 132 ? 15.535 -5.117 -12.294 1.00 95.25 132 GLN A O 1
ATOM 998 N N . ARG A 1 133 ? 14.354 -6.889 -12.980 1.00 93.69 133 ARG A N 1
ATOM 999 C CA . ARG A 1 133 ? 14.113 -7.385 -11.619 1.00 93.69 133 ARG A CA 1
ATOM 1000 C C . ARG A 1 133 ? 15.320 -8.194 -11.145 1.00 93.69 133 ARG A C 1
ATOM 1002 O O . ARG A 1 133 ? 16.014 -8.794 -11.960 1.00 93.69 133 ARG A O 1
ATOM 1009 N N . LYS A 1 134 ? 15.478 -8.320 -9.823 1.00 92.19 134 LYS A N 1
ATOM 1010 C CA . LYS A 1 134 ? 16.552 -9.113 -9.188 1.00 92.19 134 LYS A CA 1
ATOM 1011 C C . LYS A 1 134 ? 17.970 -8.628 -9.535 1.00 92.19 134 LYS A C 1
ATOM 1013 O O . LYS A 1 134 ? 18.914 -9.407 -9.470 1.00 92.19 134 LYS A O 1
ATOM 1018 N N . THR A 1 135 ? 18.115 -7.356 -9.880 1.00 89.75 135 THR A N 1
ATOM 1019 C CA . THR A 1 135 ? 19.404 -6.683 -10.050 1.00 89.75 135 THR A CA 1
ATOM 1020 C C . THR A 1 135 ? 19.516 -5.548 -9.034 1.00 89.75 135 THR A C 1
ATOM 1022 O O . THR A 1 135 ? 18.503 -5.054 -8.536 1.00 89.75 135 THR A O 1
ATOM 1025 N N . ALA A 1 136 ? 20.742 -5.172 -8.674 1.00 87.31 136 ALA A N 1
ATOM 1026 C CA . ALA A 1 136 ? 21.014 -4.121 -7.697 1.00 87.31 136 ALA A CA 1
ATOM 1027 C C . ALA A 1 136 ? 22.356 -3.438 -7.994 1.00 87.31 136 ALA A C 1
ATOM 1029 O O . ALA A 1 136 ? 23.221 -4.011 -8.662 1.00 87.31 136 ALA A O 1
ATOM 1030 N N . GLY A 1 137 ? 22.539 -2.222 -7.476 1.00 88.94 137 GLY A N 1
ATOM 1031 C CA . GLY A 1 137 ? 23.766 -1.447 -7.668 1.00 88.94 137 GLY A CA 1
ATOM 1032 C C . GLY A 1 137 ? 24.019 -1.135 -9.145 1.00 88.94 137 GLY A C 1
ATOM 1033 O O . GLY A 1 137 ? 23.085 -0.852 -9.893 1.00 88.94 137 GLY A O 1
ATOM 1034 N N . ALA A 1 138 ? 25.277 -1.229 -9.585 1.00 86.50 138 ALA A N 1
ATOM 1035 C CA . ALA A 1 138 ? 25.645 -0.976 -10.981 1.00 86.50 138 ALA A CA 1
ATOM 1036 C C . ALA A 1 138 ? 24.889 -1.885 -11.973 1.00 86.50 138 ALA A C 1
ATOM 1038 O O . ALA A 1 138 ? 24.497 -1.438 -13.048 1.00 86.50 138 ALA A O 1
ATOM 1039 N N . ALA A 1 139 ? 24.586 -3.130 -11.583 1.00 86.81 139 ALA A N 1
ATOM 1040 C CA . ALA A 1 139 ? 23.858 -4.089 -12.419 1.00 86.81 139 ALA A CA 1
ATOM 1041 C C . ALA A 1 139 ? 22.387 -3.703 -12.675 1.00 86.81 139 ALA A C 1
ATOM 1043 O O . ALA A 1 139 ? 21.699 -4.347 -13.466 1.00 86.81 139 ALA A O 1
ATOM 1044 N N . GLN A 1 140 ? 21.878 -2.671 -12.001 1.00 86.38 140 GLN A N 1
ATOM 1045 C CA . GLN A 1 140 ? 20.525 -2.166 -12.201 1.00 86.38 140 GLN A CA 1
ATOM 1046 C C . GLN A 1 140 ? 20.403 -1.275 -13.452 1.00 86.38 140 GLN A C 1
ATOM 1048 O O . GLN A 1 140 ? 19.292 -1.073 -13.944 1.00 86.38 140 GLN A O 1
ATOM 1053 N N . GLY A 1 141 ? 21.527 -0.776 -13.988 1.00 87.75 141 GLY A N 1
ATOM 1054 C CA . GLY A 1 141 ? 21.571 -0.042 -15.259 1.00 87.75 141 GLY A CA 1
ATOM 1055 C C . GLY A 1 141 ? 20.764 1.261 -15.250 1.00 87.75 141 GLY A C 1
ATOM 1056 O O . GLY A 1 141 ? 20.038 1.551 -16.209 1.00 87.75 141 GLY A O 1
ATOM 1057 N N . LEU A 1 142 ? 20.837 2.022 -14.148 1.00 91.31 142 LEU A N 1
ATOM 1058 C CA . LEU A 1 142 ? 20.139 3.303 -13.954 1.00 91.31 142 LEU A CA 1
ATOM 1059 C C . LEU A 1 142 ? 20.863 4.455 -14.661 1.00 91.31 142 LEU A C 1
ATOM 1061 O O . LEU A 1 142 ? 21.339 5.392 -14.033 1.00 91.31 142 LEU A O 1
ATOM 1065 N N . GLU A 1 143 ? 20.968 4.353 -15.979 1.00 91.62 143 GLU A N 1
ATOM 1066 C CA . GLU A 1 143 ? 21.760 5.276 -16.800 1.00 91.62 143 GLU A CA 1
ATOM 1067 C C . GLU A 1 143 ? 20.962 6.496 -17.281 1.00 91.62 143 GLU A C 1
ATOM 1069 O O . GLU A 1 143 ? 21.551 7.500 -17.667 1.00 91.62 143 GLU A O 1
ATOM 1074 N N . SER A 1 144 ? 19.626 6.431 -17.245 1.00 95.06 144 SER A N 1
ATOM 1075 C CA . SER A 1 144 ? 18.745 7.526 -17.668 1.00 95.06 144 SER A CA 1
ATOM 1076 C C . SER A 1 144 ? 18.023 8.173 -16.485 1.00 95.06 144 SER A C 1
ATOM 1078 O O . SER A 1 144 ? 17.770 7.529 -15.459 1.00 95.06 144 SER A O 1
ATOM 1080 N N . ILE A 1 145 ? 17.654 9.449 -16.634 1.00 95.56 145 ILE A N 1
ATOM 1081 C CA . ILE A 1 145 ? 16.973 10.210 -15.579 1.00 95.56 145 ILE A CA 1
ATOM 1082 C C . ILE A 1 145 ? 15.626 9.584 -15.204 1.00 95.56 145 ILE A C 1
ATOM 1084 O O . ILE A 1 145 ? 15.269 9.547 -14.030 1.00 95.56 145 ILE A O 1
ATOM 1088 N N . GLU A 1 146 ? 14.911 9.008 -16.170 1.00 96.00 146 GLU A N 1
ATOM 1089 C CA . GLU A 1 146 ? 13.629 8.344 -15.951 1.00 96.00 146 GLU A CA 1
ATOM 1090 C C . GLU A 1 146 ? 13.808 7.119 -15.064 1.00 96.00 146 GLU A C 1
ATOM 1092 O O . GLU A 1 146 ? 13.046 6.945 -14.114 1.00 96.00 146 GLU A O 1
ATOM 1097 N N . LYS A 1 147 ? 14.845 6.305 -15.310 1.00 95.56 147 LYS A N 1
ATOM 1098 C CA . LYS A 1 147 ? 15.175 5.149 -14.465 1.00 95.56 147 LYS A CA 1
ATOM 1099 C C . LYS A 1 147 ? 15.552 5.586 -13.051 1.00 95.56 147 LYS A C 1
ATOM 1101 O O . LYS A 1 147 ? 15.079 4.985 -12.092 1.00 95.56 147 LYS A O 1
ATOM 1106 N N . ILE A 1 148 ? 16.360 6.635 -12.905 1.00 96.50 148 ILE A N 1
ATOM 1107 C CA . ILE A 1 148 ? 16.799 7.134 -11.593 1.00 96.50 148 ILE A CA 1
ATOM 1108 C C . ILE A 1 148 ? 15.610 7.677 -10.790 1.00 96.50 148 ILE A C 1
ATOM 1110 O O . ILE A 1 148 ? 15.397 7.269 -9.649 1.00 96.50 148 ILE A O 1
ATOM 1114 N N . VAL A 1 149 ? 14.804 8.560 -11.386 1.00 97.56 149 VAL A N 1
ATOM 1115 C CA . VAL A 1 149 ? 13.666 9.201 -10.710 1.00 97.56 149 VAL A CA 1
ATOM 1116 C C . VAL A 1 149 ? 12.587 8.182 -10.357 1.00 97.56 149 VAL A C 1
ATOM 1118 O O . VAL A 1 149 ? 12.104 8.169 -9.225 1.00 97.56 149 VAL A O 1
ATOM 1121 N N . SER A 1 150 ? 12.225 7.292 -11.285 1.00 97.19 150 SER A N 1
ATOM 1122 C CA . SER A 1 150 ? 11.204 6.267 -11.029 1.00 97.19 150 SER A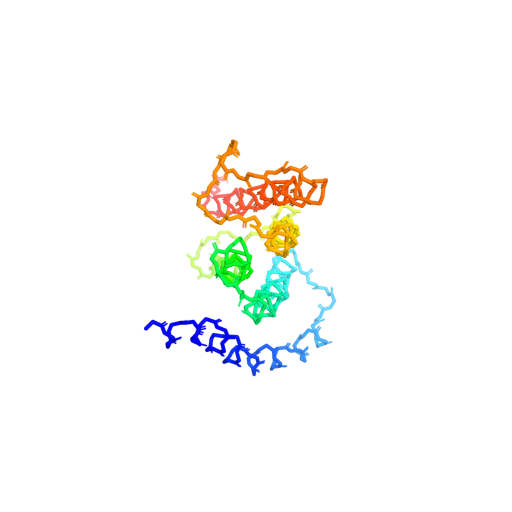 CA 1
ATOM 1123 C C . SER A 1 150 ? 11.647 5.248 -9.975 1.00 97.19 150 SER A C 1
ATOM 1125 O O . SER A 1 150 ? 10.848 4.874 -9.114 1.00 97.19 150 SER A O 1
ATOM 1127 N N . MET A 1 151 ? 12.925 4.858 -9.957 1.00 97.00 151 MET A N 1
ATOM 1128 C CA . MET A 1 151 ? 13.468 4.005 -8.897 1.00 97.00 151 MET A CA 1
ATOM 1129 C C . MET A 1 151 ? 13.574 4.726 -7.549 1.00 97.00 151 MET A C 1
ATOM 1131 O O . MET A 1 151 ? 13.315 4.116 -6.512 1.00 97.00 151 MET A O 1
ATOM 1135 N N . GLY A 1 152 ? 13.894 6.023 -7.541 1.00 96.88 152 GLY A N 1
ATOM 1136 C CA . GLY A 1 152 ? 13.853 6.846 -6.332 1.00 96.88 152 GLY A CA 1
ATOM 1137 C C . GLY A 1 152 ? 12.437 6.951 -5.757 1.00 96.88 152 GLY A C 1
ATOM 1138 O O . GLY A 1 152 ? 12.234 6.750 -4.560 1.00 96.88 152 GLY A O 1
ATOM 1139 N N . MET A 1 153 ? 11.442 7.174 -6.620 1.00 97.94 153 MET A N 1
ATOM 1140 C CA . MET A 1 153 ? 10.020 7.173 -6.263 1.00 97.94 153 MET A CA 1
ATOM 1141 C C . MET A 1 153 ? 9.582 5.823 -5.693 1.00 97.94 153 MET A C 1
ATOM 1143 O O . MET A 1 153 ? 8.913 5.776 -4.662 1.00 97.94 153 MET A O 1
ATOM 1147 N N . MET A 1 154 ? 10.004 4.727 -6.327 1.00 97.62 154 MET A N 1
ATOM 1148 C CA . MET A 1 154 ? 9.778 3.377 -5.824 1.00 97.62 154 MET A CA 1
ATOM 1149 C C . MET A 1 154 ? 10.327 3.225 -4.398 1.00 97.62 154 MET A C 1
ATOM 1151 O O . MET A 1 154 ? 9.594 2.807 -3.498 1.00 97.62 154 MET A O 1
ATOM 1155 N N . GLY A 1 155 ? 11.583 3.616 -4.164 1.00 97.50 155 GLY A N 1
ATOM 1156 C CA . GLY A 1 155 ? 12.222 3.523 -2.850 1.00 97.50 155 GLY A CA 1
ATOM 1157 C C . GLY A 1 155 ? 11.512 4.358 -1.781 1.00 97.50 155 GLY A C 1
ATOM 1158 O O . GLY A 1 155 ? 11.202 3.848 -0.702 1.00 97.50 155 GLY A O 1
ATOM 1159 N N . LEU A 1 156 ? 11.181 5.613 -2.097 1.00 98.62 156 LEU A N 1
ATOM 1160 C CA . LEU A 1 156 ? 10.451 6.509 -1.196 1.00 98.62 156 LEU A CA 1
ATOM 1161 C C . LEU A 1 156 ? 9.057 5.968 -0.856 1.00 98.62 156 LEU A C 1
ATOM 1163 O O . LEU A 1 156 ? 8.673 5.938 0.313 1.00 98.62 156 LEU A O 1
ATOM 1167 N N . GLY A 1 157 ? 8.321 5.485 -1.858 1.00 98.62 157 GLY A N 1
ATOM 1168 C CA . GLY A 1 157 ? 7.026 4.844 -1.653 1.00 98.62 157 GLY A CA 1
ATOM 1169 C C . GLY A 1 157 ? 7.128 3.632 -0.727 1.00 98.62 157 GLY A C 1
ATOM 1170 O O . GLY A 1 157 ? 6.331 3.487 0.202 1.00 98.62 157 GLY A O 1
ATOM 1171 N N . GLY A 1 158 ? 8.168 2.812 -0.907 1.00 98.31 158 GLY A N 1
ATOM 1172 C CA . GLY A 1 158 ? 8.470 1.682 -0.028 1.00 98.31 158 GLY A CA 1
ATOM 1173 C C . GLY A 1 158 ? 8.706 2.109 1.423 1.00 98.31 158 GLY A C 1
ATOM 1174 O O . GLY A 1 158 ? 8.156 1.502 2.341 1.00 98.31 158 GLY A O 1
ATOM 1175 N N . LEU A 1 159 ? 9.446 3.198 1.648 1.00 98.69 159 LEU A N 1
ATOM 1176 C CA . LEU A 1 159 ? 9.674 3.743 2.988 1.00 98.69 159 LEU A CA 1
ATOM 1177 C C . LEU A 1 159 ? 8.374 4.243 3.641 1.00 98.69 159 LEU A C 1
ATOM 1179 O O . LEU A 1 159 ? 8.094 3.914 4.794 1.00 98.69 159 LEU A O 1
ATOM 1183 N N . ILE A 1 160 ? 7.543 4.984 2.902 1.00 98.75 160 ILE A N 1
ATOM 1184 C CA . ILE A 1 160 ? 6.232 5.446 3.389 1.00 98.75 160 ILE A CA 1
ATOM 1185 C C . ILE A 1 160 ? 5.337 4.245 3.731 1.00 98.75 160 ILE A C 1
ATOM 1187 O O . ILE A 1 160 ? 4.661 4.232 4.763 1.00 98.75 160 ILE A O 1
ATOM 1191 N N . ALA A 1 161 ? 5.372 3.198 2.907 1.00 98.44 161 ALA A N 1
ATOM 1192 C CA . ALA A 1 161 ? 4.641 1.968 3.168 1.00 98.44 161 ALA A CA 1
ATOM 1193 C C . ALA A 1 161 ? 5.128 1.256 4.440 1.00 98.44 161 ALA A C 1
ATOM 1195 O O . ALA A 1 161 ? 4.308 0.786 5.225 1.00 98.44 161 ALA A O 1
ATOM 1196 N N . ILE A 1 162 ? 6.439 1.215 4.696 1.00 98.56 162 ILE A N 1
ATOM 1197 C CA . ILE A 1 162 ? 7.001 0.669 5.942 1.00 98.56 162 ILE A CA 1
ATOM 1198 C C . ILE A 1 162 ? 6.499 1.451 7.160 1.00 98.56 162 ILE A C 1
ATOM 1200 O O . ILE A 1 162 ? 6.133 0.839 8.167 1.00 98.56 162 ILE A O 1
ATOM 1204 N N . ILE A 1 163 ? 6.410 2.782 7.069 1.00 98.62 163 ILE A N 1
ATOM 1205 C CA . ILE A 1 163 ? 5.829 3.615 8.132 1.00 98.62 163 ILE A CA 1
ATOM 1206 C C . ILE A 1 163 ? 4.367 3.212 8.365 1.00 98.62 163 ILE A C 1
ATOM 1208 O O . ILE A 1 163 ? 3.981 2.918 9.496 1.00 98.62 163 ILE A O 1
ATOM 1212 N N . GLY A 1 164 ? 3.564 3.109 7.302 1.00 98.44 164 GLY A N 1
ATOM 1213 C CA . GLY A 1 164 ? 2.175 2.647 7.391 1.00 98.44 164 GLY A CA 1
ATOM 1214 C C . GLY A 1 164 ? 2.035 1.236 7.981 1.00 98.44 164 GLY A C 1
ATOM 1215 O O . GLY A 1 164 ? 1.129 0.982 8.771 1.00 98.44 164 GLY A O 1
ATOM 1216 N N . GLY A 1 165 ? 2.939 0.312 7.655 1.00 98.31 165 GLY A N 1
ATOM 1217 C CA . GLY A 1 165 ? 2.943 -1.044 8.212 1.00 98.31 165 GLY A CA 1
ATOM 1218 C C . GLY A 1 165 ? 3.322 -1.056 9.693 1.00 98.31 165 GLY A C 1
ATOM 1219 O O . GLY A 1 165 ? 2.679 -1.716 10.505 1.00 98.31 165 GLY A O 1
ATOM 1220 N N . THR A 1 166 ? 4.310 -0.252 10.075 1.00 98.62 166 THR A N 1
ATOM 1221 C CA . THR A 1 166 ? 4.730 -0.095 11.473 1.00 98.62 166 THR A CA 1
ATOM 1222 C C . THR A 1 166 ? 3.614 0.508 12.326 1.00 98.62 166 THR A C 1
ATOM 1224 O O . THR A 1 166 ? 3.343 0.024 13.424 1.00 98.62 166 THR A O 1
ATOM 1227 N N . LEU A 1 167 ? 2.901 1.515 11.810 1.00 98.38 167 LEU A N 1
ATOM 1228 C CA . LEU A 1 167 ? 1.734 2.084 12.485 1.00 98.38 167 LEU A CA 1
ATOM 1229 C C . LEU A 1 167 ? 0.648 1.031 12.737 1.00 98.38 167 LEU A C 1
ATOM 1231 O O . LEU A 1 167 ? 0.044 1.035 13.809 1.00 98.38 167 LEU A O 1
ATOM 1235 N N . PHE A 1 168 ? 0.427 0.109 11.794 1.00 98.50 168 PHE A N 1
ATOM 1236 C CA . PHE A 1 168 ? -0.519 -0.992 11.983 1.00 98.50 168 PHE A CA 1
ATOM 1237 C C . PHE A 1 168 ? -0.118 -1.860 13.173 1.00 98.50 168 PHE A C 1
ATOM 1239 O O . PHE A 1 168 ? -0.937 -2.073 14.066 1.00 98.50 168 PHE A O 1
ATOM 1246 N N . LEU A 1 169 ? 1.149 -2.281 13.224 1.00 98.25 169 LEU A N 1
ATOM 1247 C CA . LEU A 1 169 ? 1.677 -3.077 14.330 1.00 98.25 169 LEU A CA 1
ATOM 1248 C C . LEU A 1 169 ? 1.509 -2.352 15.668 1.00 98.25 169 LEU A C 1
ATOM 1250 O O . LEU A 1 169 ? 0.970 -2.928 16.607 1.00 98.25 169 LEU A O 1
ATOM 1254 N N . ILE A 1 170 ? 1.885 -1.073 15.749 1.00 97.88 170 ILE A N 1
ATOM 1255 C CA . ILE A 1 170 ? 1.745 -0.269 16.974 1.00 97.88 170 ILE A CA 1
ATOM 1256 C C . ILE A 1 170 ? 0.284 -0.213 17.436 1.00 97.88 170 ILE A C 1
ATOM 1258 O O . ILE A 1 170 ? 0.007 -0.375 18.625 1.00 97.88 170 ILE A O 1
ATOM 1262 N N . VAL A 1 171 ? -0.658 0.019 16.518 1.00 97.38 171 VAL A N 1
ATOM 1263 C CA . VAL A 1 171 ? -2.090 0.087 16.839 1.00 97.38 171 VAL A CA 1
ATOM 1264 C C . VAL A 1 171 ? -2.609 -1.261 17.341 1.00 97.38 171 VAL A C 1
ATOM 1266 O O . VAL A 1 171 ? -3.308 -1.299 18.353 1.00 97.38 171 VAL A O 1
ATOM 1269 N N . VAL A 1 172 ? -2.244 -2.360 16.675 1.00 97.62 172 VAL A N 1
ATOM 1270 C CA . VAL A 1 172 ? -2.645 -3.719 17.070 1.00 97.62 172 VAL A CA 1
ATOM 1271 C C . VAL A 1 172 ? -2.056 -4.084 18.432 1.00 97.62 172 VAL A C 1
ATOM 1273 O O . VAL A 1 172 ? -2.796 -4.505 19.318 1.00 97.62 172 VAL A O 1
ATOM 1276 N N . PHE A 1 173 ? -0.760 -3.847 18.650 1.00 97.06 173 PHE A N 1
ATOM 1277 C CA . PHE A 1 173 ? -0.116 -4.118 19.934 1.00 97.06 173 PHE A CA 1
ATOM 1278 C C . PHE A 1 173 ? -0.746 -3.318 21.067 1.00 97.06 173 PHE A C 1
ATOM 1280 O O . PHE A 1 173 ? -1.034 -3.880 22.119 1.00 97.06 173 PHE A O 1
ATOM 1287 N N . LYS A 1 174 ? -1.031 -2.028 20.849 1.00 95.19 174 LYS A N 1
ATOM 1288 C CA . LYS A 1 174 ? -1.761 -1.220 21.830 1.00 95.19 174 LYS A CA 1
ATOM 1289 C C . LYS A 1 174 ? -3.128 -1.828 22.124 1.00 95.19 174 LYS A C 1
ATOM 1291 O O . LYS A 1 174 ? -3.448 -2.011 23.288 1.00 95.19 174 LYS A O 1
ATOM 1296 N N . ALA A 1 175 ? -3.909 -2.194 21.113 1.00 95.31 175 ALA A N 1
ATOM 1297 C CA . ALA A 1 175 ? -5.227 -2.796 21.315 1.00 95.31 175 ALA A CA 1
ATOM 1298 C C . ALA A 1 175 ? -5.178 -4.124 22.100 1.00 95.31 175 ALA A C 1
ATOM 1300 O O . ALA A 1 175 ? -6.067 -4.390 22.911 1.00 95.31 175 ALA A O 1
ATOM 1301 N N . MET A 1 176 ? -4.133 -4.928 21.885 1.00 95.69 176 MET A N 1
ATOM 1302 C CA . MET A 1 176 ? -3.930 -6.208 22.567 1.00 95.69 176 MET A CA 1
ATOM 1303 C C . MET A 1 176 ? -3.332 -6.071 23.971 1.00 95.69 176 MET A C 1
ATOM 1305 O O . MET A 1 176 ? -3.486 -6.976 24.787 1.00 95.69 176 MET A O 1
ATOM 1309 N N . TRP A 1 177 ? -2.652 -4.960 24.266 1.00 93.38 177 TRP A N 1
ATOM 1310 C CA . TRP A 1 177 ? -2.008 -4.769 25.560 1.00 93.38 177 TRP A CA 1
ATOM 1311 C C . TRP A 1 177 ? -3.050 -4.629 26.684 1.00 93.38 177 TRP A C 1
ATOM 1313 O O . TRP A 1 177 ? -3.999 -3.850 26.516 1.00 93.38 177 TRP A O 1
ATOM 1323 N N . PRO A 1 178 ? -2.879 -5.322 27.827 1.00 79.12 178 PRO A N 1
ATOM 1324 C CA . PRO A 1 178 ? -3.788 -5.222 28.963 1.00 79.12 178 PRO A CA 1
ATOM 1325 C C . PRO A 1 178 ? -3.840 -3.797 29.514 1.00 79.12 178 PRO A C 1
ATOM 1327 O O . PRO A 1 178 ? -2.813 -3.135 29.680 1.00 79.12 178 PRO A O 1
ATOM 1330 N N . GLU A 1 179 ? -5.036 -3.325 29.842 1.00 70.25 179 GLU A N 1
ATOM 1331 C CA . GLU A 1 179 ? -5.183 -2.100 30.620 1.00 70.25 179 GLU A CA 1
ATOM 1332 C C . GLU A 1 179 ? -4.804 -2.403 32.074 1.00 70.25 179 GLU A C 1
ATOM 1334 O O . GLU A 1 179 ? -5.224 -3.425 32.625 1.00 70.25 179 GLU A O 1
ATOM 1339 N N . LYS A 1 180 ? -3.998 -1.541 32.711 1.00 60.78 180 LYS A N 1
ATOM 1340 C CA . LYS A 1 180 ? -3.856 -1.605 34.168 1.00 60.78 180 LYS A CA 1
ATOM 1341 C C . LYS A 1 180 ? -5.247 -1.336 34.739 1.00 60.78 180 LYS A C 1
ATOM 1343 O O . LYS A 1 180 ? -5.743 -0.223 34.598 1.00 60.78 180 LYS A O 1
ATOM 1348 N N . ARG A 1 181 ? -5.875 -2.351 35.340 1.00 56.44 181 ARG A N 1
ATOM 1349 C CA . ARG A 1 181 ? -7.019 -2.140 36.232 1.00 56.44 181 ARG A CA 1
ATOM 1350 C C . ARG A 1 181 ? -6.489 -1.312 37.406 1.00 56.44 181 ARG A C 1
ATOM 1352 O O . ARG A 1 181 ? -5.760 -1.857 38.232 1.00 56.44 181 ARG A O 1
ATOM 1359 N N . LEU A 1 182 ? -6.724 -0.001 37.368 1.00 47.03 182 LEU A N 1
ATOM 1360 C CA . LEU A 1 182 ? -6.596 0.883 38.527 1.00 47.03 182 LEU A CA 1
ATOM 1361 C C . LEU A 1 182 ? -7.838 0.722 39.401 1.00 47.03 182 LEU A C 1
ATOM 1363 O O . LEU A 1 182 ? -8.931 0.547 38.813 1.00 47.03 182 LEU A O 1
#

pLDDT: mean 89.55, std 11.09, range [47.03, 98.75]

Foldseek 3Di:
DVVVLCCQQPNPLVVCVVVLVVCVVVVVPDDPPDALLVLLLVLLLVLLSVLLNQLNVLSNVDDDAALSSVLNVLSNVVSVVSNVLNVLLVCLVVVPWAHQHDPLSNCLSVLLSQLSVQLSQLSSQLVVVVQHPPDDDVRRVCPDPSNVVSVVSNVRSVVSNVVSVVSSVVSSCVRRDDDPPD

Radius of gyration: 18.55 Å; chains: 1; bounding box: 51×32×60 Å

Secondary structure (DSSP, 8-state):
-HHHHHIIIIIHHHHHHHHHHHHHHHHHT--S---HHHHHHHHHHHHHHHHHHHHHHHHHT--TTBTHHHHHHHHHHHHHHHHHHHHHHHHGGGGTPPPP-HHHHHHHHHHHHHHHHHHHHHHHHHHHTTPBTT--GGGG---SHHHHHHHHHHHHHHHHHHHHHHHHHHHHHHHHSPP---

Sequence (182 aa):
MLWLTWLMQYGGGIAALPMALALIPAFFGARKNADDLIRAQRSALFFSILLFGIGGIIGFMISGSNVTIPAHYHGSIVAVTLAFMGVIYHALPRIGFRKPSGAMARFQPSIYAAGQMMHVIGLAWSGGYGVQRKTAGAAQGLESIEKIVSMGMMGLGGLIAIIGGTLFLIVVFKAMWPEKRL